Protein AF-Q8TIM3-F1 (afdb_monomer_lite)

Foldseek 3Di:
DWPFPDDPNDRQWIQQPDDEPDRIAGPPPRYDDDPVSVFVVQQVSCVVVQQADVPDDPNSHDTPVNVLVVLLVQLVVLPQDPLLNCVVVVHDPPDPVVVVDPDDPVNSVVSCVSRDDDPVDDD

Structure (mmCIF, N/CA/C/O backbone):
data_AF-Q8TIM3-F1
#
_entry.id   AF-Q8TIM3-F1
#
loop_
_atom_site.group_PDB
_atom_site.id
_atom_site.type_symbol
_atom_site.label_atom_id
_atom_site.label_alt_id
_atom_site.label_comp_id
_atom_site.label_asym_id
_atom_site.label_entity_id
_atom_site.label_seq_id
_atom_site.pdbx_PDB_ins_code
_atom_site.Cartn_x
_atom_site.Cartn_y
_atom_site.Cartn_z
_atom_site.occupancy
_atom_site.B_iso_or_equiv
_atom_site.auth_seq_id
_atom_site.auth_comp_id
_atom_site.auth_asym_id
_atom_site.auth_atom_id
_atom_site.pdbx_PDB_model_num
ATOM 1 N N . MET A 1 1 ? 20.727 0.210 13.862 1.00 34.78 1 MET A N 1
ATOM 2 C CA . MET A 1 1 ? 20.791 -0.782 12.768 1.00 34.78 1 MET A CA 1
ATOM 3 C C . MET A 1 1 ? 19.897 -0.272 11.653 1.00 34.78 1 MET A C 1
ATOM 5 O O . MET A 1 1 ? 18.780 0.119 11.953 1.00 34.78 1 MET A O 1
ATOM 9 N N . LEU A 1 2 ? 20.400 -0.164 10.423 1.00 42.72 2 LEU A N 1
ATOM 10 C CA . LEU A 1 2 ? 19.593 0.263 9.278 1.00 42.72 2 LEU A CA 1
ATOM 11 C C . LEU A 1 2 ? 18.780 -0.942 8.799 1.00 42.72 2 LEU A C 1
ATOM 13 O O . LEU A 1 2 ? 19.356 -1.894 8.278 1.00 42.72 2 LEU A O 1
ATOM 17 N N . GLU A 1 3 ? 17.463 -0.919 8.987 1.00 48.03 3 GLU A N 1
ATOM 18 C CA . GLU A 1 3 ? 16.579 -1.833 8.266 1.00 48.03 3 GLU A CA 1
ATOM 19 C C . GLU A 1 3 ? 16.503 -1.349 6.814 1.00 48.03 3 GLU A C 1
ATOM 21 O O . GLU A 1 3 ? 15.912 -0.313 6.491 1.00 48.03 3 GLU A O 1
ATOM 26 N N . ASN A 1 4 ? 17.206 -2.065 5.940 1.00 54.22 4 ASN A N 1
ATOM 27 C CA . ASN A 1 4 ? 17.226 -1.796 4.513 1.00 54.22 4 ASN A CA 1
ATOM 28 C C . ASN A 1 4 ? 16.113 -2.604 3.849 1.00 54.22 4 ASN A C 1
ATOM 30 O O . ASN A 1 4 ? 16.091 -3.827 3.958 1.00 54.22 4 ASN A O 1
ATOM 34 N N . ILE A 1 5 ? 15.229 -1.934 3.108 1.00 55.88 5 ILE A N 1
ATOM 35 C CA . ILE A 1 5 ? 14.318 -2.634 2.199 1.00 55.88 5 ILE A CA 1
ATOM 36 C C . ILE A 1 5 ? 15.095 -2.859 0.903 1.00 55.88 5 ILE A C 1
ATOM 38 O O . ILE A 1 5 ? 15.276 -1.947 0.087 1.00 55.88 5 ILE A O 1
ATOM 42 N N . THR A 1 6 ? 15.621 -4.069 0.752 1.00 50.75 6 THR A N 1
ATOM 43 C CA . THR A 1 6 ? 16.383 -4.491 -0.421 1.00 50.75 6 THR A CA 1
ATOM 44 C C . THR A 1 6 ? 15.444 -4.981 -1.517 1.00 50.75 6 THR A C 1
ATOM 46 O O . THR A 1 6 ? 14.500 -5.732 -1.281 1.00 50.75 6 THR A O 1
ATOM 49 N N . VAL A 1 7 ? 15.721 -4.577 -2.757 1.00 52.22 7 VAL A N 1
ATOM 50 C CA . VAL A 1 7 ? 15.223 -5.283 -3.942 1.00 52.22 7 VAL A CA 1
ATOM 51 C C . VAL A 1 7 ? 16.462 -5.752 -4.696 1.00 52.22 7 VAL A C 1
ATOM 53 O O . VAL A 1 7 ? 17.180 -4.933 -5.264 1.00 52.22 7 VAL A O 1
ATOM 56 N N . ASN A 1 8 ? 16.717 -7.065 -4.691 1.00 43.75 8 ASN A N 1
ATOM 57 C CA . ASN A 1 8 ? 17.865 -7.713 -5.354 1.00 43.75 8 ASN A CA 1
ATOM 58 C C . ASN A 1 8 ? 19.230 -7.147 -4.929 1.00 43.75 8 ASN A C 1
ATOM 60 O O . ASN A 1 8 ? 19.961 -6.630 -5.773 1.00 43.75 8 ASN A O 1
ATOM 64 N N . ASP A 1 9 ? 19.535 -7.149 -3.628 1.00 51.56 9 ASP A N 1
ATOM 65 C CA . ASP A 1 9 ? 20.806 -6.648 -3.062 1.00 51.56 9 ASP A CA 1
ATOM 66 C C . ASP A 1 9 ? 21.117 -5.164 -3.349 1.00 51.56 9 ASP A C 1
ATOM 68 O O . ASP A 1 9 ? 22.112 -4.614 -2.883 1.00 51.56 9 ASP A O 1
ATOM 72 N N . THR A 1 10 ? 20.214 -4.472 -4.050 1.00 51.97 10 THR A N 1
ATOM 73 C CA . THR A 1 10 ? 20.245 -3.034 -4.280 1.00 51.97 10 THR A CA 1
ATOM 74 C C . THR A 1 10 ? 19.293 -2.382 -3.288 1.00 51.97 10 THR A C 1
ATOM 76 O O . THR A 1 10 ? 18.070 -2.557 -3.339 1.00 51.97 10 THR A O 1
ATOM 79 N N . VAL A 1 11 ? 19.857 -1.631 -2.347 1.00 58.84 11 VAL A N 1
ATOM 80 C CA . VAL A 1 11 ? 19.079 -0.836 -1.397 1.00 58.84 11 VAL A CA 1
ATOM 81 C C . VAL A 1 11 ? 18.573 0.402 -2.133 1.00 58.84 11 VAL A C 1
ATOM 83 O O . VAL A 1 11 ? 19.338 1.298 -2.474 1.00 58.84 11 VAL A O 1
ATOM 86 N N . PHE A 1 12 ? 17.277 0.465 -2.423 1.00 60.78 12 PHE A N 1
ATOM 87 C CA . PHE A 1 12 ? 16.696 1.657 -3.057 1.00 60.78 12 PHE A CA 1
ATOM 88 C C . PHE A 1 12 ? 16.241 2.696 -2.032 1.00 60.78 12 PHE A C 1
ATOM 90 O O . PHE A 1 12 ? 16.177 3.890 -2.337 1.00 60.78 12 PHE A O 1
ATOM 97 N N . MET A 1 13 ? 15.919 2.243 -0.821 1.00 68.00 13 MET A N 1
ATOM 98 C CA . MET A 1 13 ? 15.424 3.069 0.272 1.00 68.00 13 MET A CA 1
ATOM 99 C C . MET A 1 13 ? 15.922 2.506 1.601 1.00 68.00 13 MET A C 1
ATOM 101 O O . MET A 1 13 ? 16.060 1.291 1.750 1.00 68.00 13 MET A O 1
ATOM 105 N N . CYS A 1 14 ? 16.117 3.386 2.573 1.00 71.69 14 CYS A N 1
ATOM 106 C CA . CYS A 1 14 ? 16.432 3.019 3.948 1.00 71.69 14 CYS A CA 1
ATOM 107 C C . CYS A 1 14 ? 15.343 3.547 4.880 1.00 71.69 14 CYS A C 1
ATOM 109 O O . CYS A 1 14 ? 14.700 4.564 4.590 1.00 71.69 14 CYS A O 1
ATOM 111 N N . ILE A 1 15 ? 15.166 2.877 6.015 1.00 77.75 15 ILE A N 1
ATOM 112 C CA . ILE A 1 15 ? 14.414 3.443 7.133 1.00 77.75 15 ILE A CA 1
ATOM 113 C C . ILE A 1 15 ? 15.314 4.460 7.842 1.00 77.75 15 ILE A C 1
ATOM 115 O O . ILE A 1 15 ? 16.479 4.177 8.138 1.00 77.75 15 ILE A O 1
ATOM 119 N N . CYS A 1 16 ? 14.806 5.672 8.064 1.00 77.25 16 CYS A N 1
ATOM 120 C CA . CYS A 1 16 ? 15.571 6.726 8.722 1.00 77.25 16 CYS A CA 1
ATOM 121 C C . CYS A 1 16 ? 15.922 6.330 10.163 1.00 77.25 16 CYS A C 1
ATOM 123 O O . CYS A 1 16 ? 15.049 5.970 10.946 1.00 77.25 16 CYS A O 1
ATOM 125 N N . SER A 1 17 ? 17.204 6.451 10.515 1.00 67.19 17 SER A N 1
ATOM 126 C CA . SER A 1 17 ? 17.729 6.253 11.876 1.00 67.19 17 SER A CA 1
ATOM 127 C C . SER A 1 17 ? 18.392 7.527 12.434 1.00 67.19 17 SER A C 1
ATOM 129 O O . SER A 1 17 ? 19.088 7.460 13.446 1.00 67.19 17 SER A O 1
ATOM 131 N N . GLY A 1 18 ? 18.238 8.669 11.752 1.00 70.62 18 GLY A N 1
ATOM 132 C CA . GLY A 1 18 ? 18.930 9.928 12.049 1.00 70.62 18 GLY A CA 1
ATOM 133 C C . GLY A 1 18 ? 17.987 11.126 12.192 1.00 70.62 18 GLY A C 1
ATOM 134 O O . GLY A 1 18 ? 16.803 10.974 12.466 1.00 70.62 18 GLY A O 1
ATOM 135 N N . ASN A 1 19 ? 18.514 12.336 11.983 1.00 76.38 19 ASN A N 1
ATOM 136 C CA . ASN A 1 19 ? 17.825 13.610 12.253 1.00 76.38 19 ASN A CA 1
ATOM 137 C C . ASN A 1 19 ? 16.775 14.023 11.189 1.00 76.38 19 ASN A C 1
ATOM 139 O O . ASN A 1 19 ? 16.370 15.183 11.118 1.00 76.38 19 ASN A O 1
ATOM 143 N N . GLU A 1 20 ? 16.366 13.102 10.315 1.00 80.25 20 GLU A N 1
ATOM 144 C CA . GLU A 1 20 ? 15.386 13.336 9.250 1.00 80.25 20 GLU A CA 1
ATOM 145 C C . GLU A 1 20 ? 14.001 12.848 9.702 1.00 80.25 20 GLU A C 1
ATOM 147 O O . GLU A 1 20 ? 13.857 11.760 10.255 1.00 80.25 20 GLU A O 1
ATOM 152 N N . LYS A 1 21 ? 12.960 13.653 9.454 1.00 85.56 21 LYS A N 1
ATOM 153 C CA . LYS A 1 21 ? 11.585 13.362 9.904 1.00 85.56 21 LYS A CA 1
ATOM 154 C C . LYS A 1 21 ? 10.894 12.297 9.049 1.00 85.56 21 LYS A C 1
ATOM 156 O O . LYS A 1 21 ? 9.852 11.773 9.434 1.00 85.56 21 LYS A O 1
ATOM 161 N N . ALA A 1 22 ? 11.384 12.046 7.836 1.00 86.06 22 ALA A N 1
ATOM 162 C CA . ALA A 1 22 ? 10.799 11.063 6.932 1.00 86.06 22 ALA A CA 1
ATOM 163 C C . ALA A 1 22 ? 11.148 9.627 7.353 1.00 86.06 22 ALA A C 1
ATOM 165 O O . ALA A 1 22 ? 12.316 9.318 7.539 1.00 86.06 22 ALA A O 1
ATOM 166 N N . LEU A 1 23 ? 10.151 8.732 7.410 1.00 85.69 23 LEU A N 1
ATOM 167 C CA . LEU A 1 23 ? 10.379 7.309 7.695 1.00 85.69 23 LEU A CA 1
ATOM 168 C C . LEU A 1 23 ? 11.209 6.630 6.595 1.00 85.69 23 LEU A C 1
ATOM 170 O O . LEU A 1 23 ? 12.165 5.926 6.893 1.00 85.69 23 LEU A O 1
ATOM 174 N N . PHE A 1 24 ? 10.855 6.871 5.328 1.00 84.81 24 PHE A N 1
ATOM 175 C CA . PHE A 1 24 ? 11.566 6.334 4.168 1.00 84.81 24 PHE A CA 1
ATOM 176 C C . PHE A 1 24 ? 12.456 7.403 3.540 1.00 84.81 24 PHE A C 1
ATOM 178 O O . PHE A 1 24 ? 11.971 8.447 3.076 1.00 84.81 24 PHE A O 1
ATOM 185 N N . VAL A 1 25 ? 13.753 7.113 3.489 1.00 86.44 25 VAL A N 1
ATOM 186 C CA . VAL A 1 25 ? 14.771 7.992 2.913 1.00 86.44 25 VAL A CA 1
ATOM 187 C C . VAL A 1 25 ? 15.467 7.331 1.729 1.00 86.44 25 VAL A C 1
ATOM 189 O O . VAL A 1 25 ? 15.586 6.108 1.650 1.00 86.44 25 VAL A O 1
ATOM 192 N N . GLY A 1 26 ? 15.898 8.148 0.770 1.00 81.12 26 GLY A N 1
ATOM 193 C CA . GLY A 1 26 ? 16.689 7.685 -0.364 1.00 81.12 26 GLY A CA 1
ATOM 194 C C . GLY A 1 26 ? 18.105 7.312 0.069 1.00 81.12 26 GLY A C 1
ATOM 195 O O . GLY A 1 2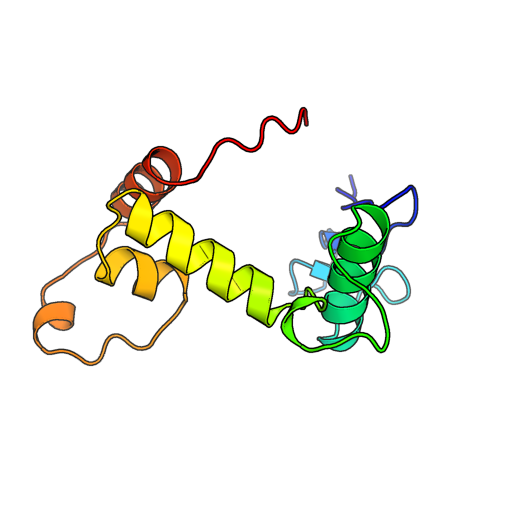6 ? 18.718 8.032 0.857 1.00 81.12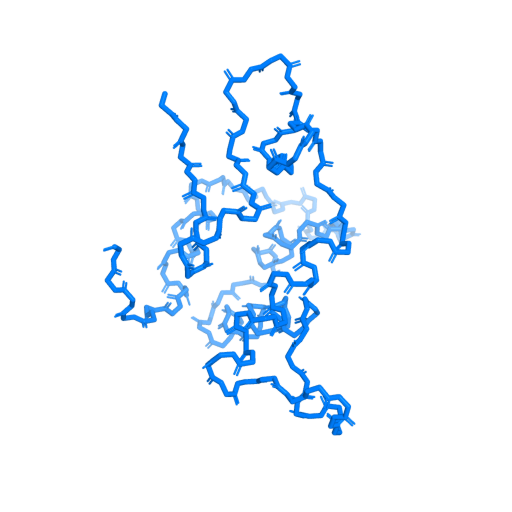 26 GLY A O 1
ATOM 196 N N . LEU A 1 27 ? 18.643 6.224 -0.491 1.00 75.06 27 LEU A N 1
ATOM 197 C CA . LEU A 1 27 ? 19.975 5.716 -0.138 1.00 75.06 27 LEU A CA 1
ATOM 198 C C . LEU A 1 27 ? 21.086 6.764 -0.340 1.00 75.06 27 LEU A C 1
ATOM 200 O O . LEU A 1 27 ? 21.992 6.876 0.474 1.00 75.06 27 LEU A O 1
ATOM 204 N N . GLN A 1 28 ? 21.020 7.536 -1.428 1.00 72.94 28 GLN A N 1
ATOM 205 C CA . GLN A 1 28 ? 22.131 8.397 -1.851 1.00 72.94 28 GLN A CA 1
ATOM 206 C C . GLN A 1 28 ? 22.315 9.658 -1.000 1.00 72.94 28 GLN A C 1
ATOM 208 O O . GLN A 1 28 ? 23.429 10.152 -0.881 1.00 72.94 28 GLN A O 1
ATOM 213 N N . ASN A 1 29 ? 21.235 10.220 -0.456 1.00 78.81 29 ASN A N 1
ATOM 214 C CA . ASN A 1 29 ? 21.279 11.516 0.225 1.00 78.81 29 ASN A CA 1
ATOM 215 C C . ASN A 1 29 ? 20.692 11.491 1.640 1.00 78.81 29 ASN A C 1
ATOM 217 O O . ASN A 1 29 ? 20.726 12.520 2.312 1.00 78.81 29 ASN A O 1
ATOM 221 N N . GLY A 1 30 ? 20.123 10.363 2.080 1.00 79.44 30 GLY A N 1
ATOM 222 C CA . GLY A 1 30 ? 19.479 10.244 3.388 1.00 79.44 30 GLY A CA 1
ATOM 223 C C . GLY A 1 30 ? 18.274 11.171 3.572 1.00 79.44 30 GLY A C 1
ATOM 224 O O . GLY A 1 30 ? 17.863 11.411 4.703 1.00 79.44 30 GLY A O 1
ATOM 225 N N . ARG A 1 31 ? 17.710 11.711 2.483 1.00 84.62 31 ARG A N 1
ATOM 226 C CA . ARG A 1 31 ? 16.556 12.622 2.510 1.00 84.62 31 ARG A CA 1
ATOM 227 C C . ARG A 1 31 ? 15.277 11.901 2.123 1.00 84.62 31 ARG A C 1
ATOM 229 O O . ARG A 1 31 ? 15.308 10.814 1.546 1.00 84.62 31 ARG A O 1
ATOM 236 N N . ARG A 1 32 ? 14.139 12.553 2.376 1.00 87.12 32 ARG A N 1
ATOM 237 C CA . ARG A 1 32 ? 12.812 12.093 1.942 1.00 87.12 32 ARG A CA 1
ATOM 238 C C . ARG A 1 32 ? 12.817 11.623 0.486 1.00 87.12 32 ARG A C 1
ATOM 240 O O . ARG A 1 32 ? 13.249 12.333 -0.422 1.00 87.12 32 ARG A O 1
ATOM 247 N N . ILE A 1 33 ? 12.268 10.435 0.276 1.00 87.81 33 ILE A N 1
ATOM 248 C CA . ILE A 1 33 ? 12.179 9.830 -1.046 1.00 87.81 33 ILE A CA 1
ATOM 249 C C . ILE A 1 33 ? 11.239 10.592 -1.995 1.00 87.81 33 ILE A C 1
ATOM 251 O O . ILE A 1 33 ? 10.174 11.073 -1.604 1.00 87.81 33 ILE A O 1
ATOM 255 N N . ASN A 1 34 ? 11.620 10.665 -3.273 1.00 86.19 34 ASN A N 1
ATOM 256 C CA . A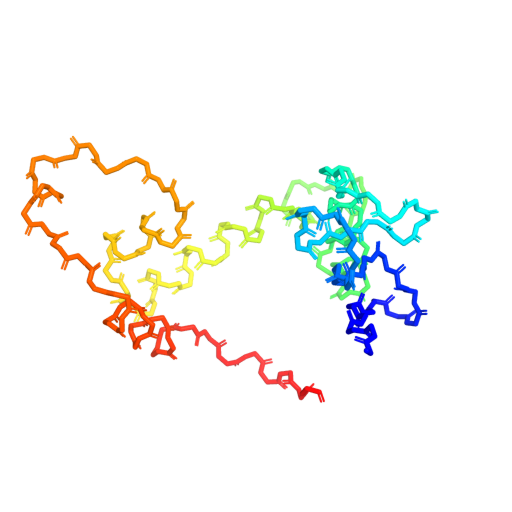SN A 1 34 ? 10.781 11.213 -4.337 1.00 86.19 34 ASN A CA 1
ATOM 257 C C . ASN A 1 34 ? 9.847 10.131 -4.918 1.00 86.19 34 ASN A C 1
ATOM 259 O O . ASN A 1 34 ? 10.217 8.962 -5.038 1.00 86.19 34 ASN A O 1
ATOM 263 N N . ARG A 1 35 ? 8.656 10.537 -5.371 1.00 87.00 35 ARG A N 1
ATOM 264 C CA . ARG A 1 35 ? 7.672 9.697 -6.073 1.00 87.00 35 ARG A CA 1
ATOM 265 C C . ARG A 1 35 ? 8.283 8.909 -7.236 1.00 87.00 35 ARG A C 1
ATOM 267 O O . ARG A 1 35 ? 7.931 7.747 -7.416 1.00 87.00 35 ARG A O 1
ATOM 274 N N . ASN A 1 36 ? 9.200 9.510 -7.996 1.00 87.06 36 ASN A N 1
ATOM 275 C CA . ASN A 1 36 ? 9.846 8.834 -9.127 1.00 87.06 36 ASN A CA 1
ATOM 276 C C . ASN A 1 36 ? 10.676 7.626 -8.680 1.00 87.06 36 ASN A C 1
ATOM 278 O O . ASN A 1 36 ? 10.673 6.604 -9.354 1.00 87.06 36 ASN A O 1
ATOM 282 N N . VAL A 1 37 ? 11.329 7.704 -7.516 1.00 85.19 37 VAL A N 1
ATOM 283 C CA . VAL A 1 37 ? 12.088 6.573 -6.965 1.00 85.19 37 VAL A CA 1
ATOM 284 C C . VAL A 1 37 ? 11.134 5.438 -6.597 1.00 85.19 37 VAL A C 1
ATOM 286 O O . VAL A 1 37 ? 11.379 4.298 -6.973 1.00 85.19 37 VAL A O 1
ATOM 289 N N . ILE A 1 38 ? 10.004 5.748 -5.951 1.00 87.06 38 ILE A N 1
ATOM 290 C CA . ILE A 1 38 ? 8.964 4.756 -5.622 1.00 87.06 38 ILE A CA 1
ATOM 291 C C . ILE A 1 38 ? 8.431 4.081 -6.894 1.00 87.06 38 ILE A C 1
ATOM 293 O O . ILE A 1 38 ? 8.288 2.860 -6.938 1.00 87.06 38 ILE A O 1
ATOM 297 N N . TYR A 1 39 ? 8.166 4.867 -7.940 1.00 88.31 39 TYR A N 1
ATOM 298 C CA . TYR A 1 39 ? 7.722 4.344 -9.230 1.00 88.31 39 TYR A CA 1
ATOM 299 C C . TYR A 1 39 ? 8.749 3.378 -9.834 1.00 88.31 39 TYR A C 1
ATOM 301 O O . TYR A 1 39 ? 8.388 2.267 -10.226 1.00 88.31 39 TYR A O 1
ATOM 309 N N . THR A 1 40 ? 10.026 3.766 -9.861 1.00 86.75 40 THR A N 1
ATOM 310 C CA . THR A 1 40 ? 11.121 2.931 -10.374 1.00 86.75 40 THR A CA 1
ATOM 311 C C . THR A 1 40 ? 11.276 1.638 -9.580 1.00 86.75 40 THR A C 1
ATOM 313 O O . THR A 1 40 ? 11.454 0.581 -10.175 1.00 86.75 40 THR A O 1
ATOM 316 N N . VAL A 1 41 ? 11.170 1.691 -8.250 1.00 86.38 41 VAL A N 1
ATOM 317 C CA . VAL A 1 41 ? 11.257 0.490 -7.406 1.00 86.38 41 VAL A CA 1
ATOM 318 C C . VAL A 1 41 ? 10.126 -0.482 -7.724 1.00 86.38 41 VAL A C 1
ATOM 320 O O . VAL A 1 41 ? 10.382 -1.657 -7.966 1.00 86.38 41 VAL A O 1
ATOM 323 N N . ILE A 1 42 ? 8.882 -0.001 -7.784 1.00 88.19 42 ILE A N 1
ATOM 324 C CA . ILE A 1 42 ? 7.725 -0.867 -8.049 1.00 88.19 42 ILE A CA 1
ATOM 325 C C . ILE A 1 42 ? 7.783 -1.462 -9.457 1.00 88.19 42 ILE A C 1
ATOM 327 O O . ILE A 1 42 ? 7.557 -2.658 -9.614 1.00 88.19 42 ILE A O 1
ATOM 331 N N . THR A 1 43 ? 8.095 -0.653 -10.471 1.00 89.31 43 THR A N 1
ATOM 332 C CA . THR A 1 43 ? 8.147 -1.126 -11.865 1.00 89.31 43 THR A CA 1
ATOM 333 C C . THR A 1 43 ? 9.269 -2.134 -12.087 1.00 89.31 43 THR A C 1
ATOM 335 O O . THR A 1 43 ? 9.002 -3.184 -12.659 1.00 89.31 43 THR A O 1
ATOM 338 N N . ARG A 1 44 ? 10.473 -1.899 -11.545 1.00 87.69 44 ARG A N 1
ATOM 339 C CA . ARG A 1 44 ? 11.586 -2.865 -11.615 1.00 8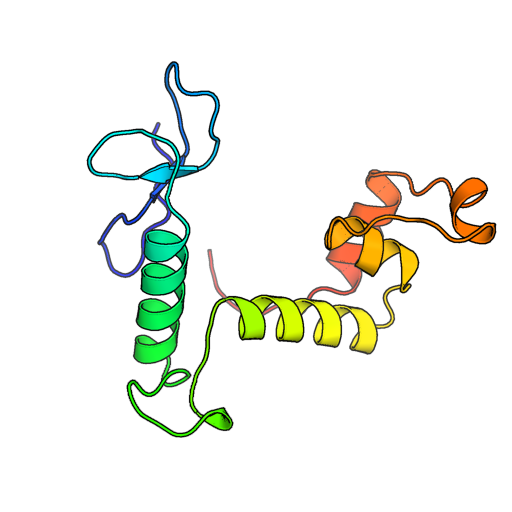7.69 44 ARG A CA 1
ATOM 340 C C . ARG A 1 44 ? 11.273 -4.174 -10.897 1.00 87.69 44 ARG A C 1
ATOM 342 O O . ARG A 1 44 ? 11.546 -5.248 -11.429 1.00 87.69 44 ARG A O 1
ATOM 349 N N . SER A 1 45 ? 10.682 -4.103 -9.702 1.00 85.75 45 SER A N 1
ATOM 350 C CA . SER A 1 45 ? 10.248 -5.303 -8.978 1.00 85.75 45 SER A CA 1
ATOM 351 C C . SER A 1 45 ? 9.190 -6.074 -9.762 1.00 85.75 45 SER A C 1
ATOM 353 O O . SER A 1 45 ? 9.247 -7.299 -9.837 1.00 85.75 45 SER A O 1
ATOM 355 N N . ALA A 1 46 ? 8.230 -5.374 -10.364 1.00 87.62 46 ALA A N 1
ATOM 356 C CA . ALA A 1 46 ? 7.171 -5.998 -11.141 1.00 87.62 46 ALA A CA 1
ATOM 357 C C . ALA A 1 46 ? 7.688 -6.612 -12.450 1.00 87.62 46 ALA A C 1
ATOM 359 O O . ALA A 1 46 ? 7.281 -7.717 -12.792 1.00 87.62 46 ALA A O 1
ATOM 360 N N . GLU A 1 47 ? 8.617 -5.950 -13.138 1.00 89.38 47 GLU A N 1
ATOM 361 C CA . GLU A 1 47 ? 9.254 -6.450 -14.362 1.00 89.38 47 GLU A CA 1
ATOM 362 C C . GLU A 1 47 ? 9.995 -7.761 -14.095 1.00 89.38 47 GLU A C 1
ATOM 364 O O . GLU A 1 47 ? 9.786 -8.744 -14.802 1.00 89.38 47 GLU A O 1
ATOM 369 N N . LYS A 1 48 ? 10.752 -7.833 -12.992 1.00 84.75 48 LYS A N 1
ATOM 370 C CA . LYS A 1 48 ? 11.430 -9.071 -12.580 1.00 84.75 48 LYS A CA 1
ATOM 371 C C . LYS A 1 48 ? 10.462 -10.235 -12.332 1.00 84.75 48 LYS A C 1
ATOM 373 O O . LYS A 1 48 ? 10.812 -11.382 -12.585 1.00 84.75 48 LYS A O 1
ATOM 378 N N . ASN A 1 49 ? 9.265 -9.951 -11.827 1.00 84.94 49 ASN A N 1
ATOM 379 C CA . ASN A 1 49 ? 8.239 -10.967 -11.583 1.00 84.94 49 ASN A CA 1
ATOM 380 C C . ASN A 1 49 ? 7.358 -11.234 -12.821 1.00 84.94 49 ASN A C 1
ATOM 382 O O . ASN A 1 49 ? 6.352 -11.928 -12.707 1.00 84.94 49 ASN A O 1
ATOM 386 N N . GLY A 1 50 ? 7.692 -10.665 -13.987 1.00 87.00 50 GLY A N 1
ATOM 387 C CA . GLY A 1 50 ? 6.906 -10.808 -15.216 1.00 87.00 50 GLY A CA 1
ATOM 388 C C . GLY A 1 50 ? 5.552 -10.089 -15.186 1.00 87.00 50 GLY A C 1
ATOM 389 O O . GLY A 1 50 ? 4.700 -10.348 -16.028 1.00 87.00 50 GLY A O 1
ATOM 390 N N . LEU A 1 51 ? 5.337 -9.189 -14.222 1.00 87.06 51 LEU A N 1
ATOM 391 C CA . LEU A 1 51 ? 4.089 -8.438 -14.039 1.00 87.06 51 LEU A CA 1
ATOM 392 C C . LEU A 1 51 ? 4.087 -7.091 -14.778 1.00 87.06 51 LEU A C 1
ATOM 394 O O . LEU A 1 51 ? 3.044 -6.447 -14.873 1.00 87.06 51 LEU A O 1
ATOM 398 N N . HIS A 1 52 ? 5.243 -6.621 -15.255 1.00 90.44 52 HIS A N 1
ATOM 399 C CA . HIS A 1 52 ? 5.381 -5.332 -15.932 1.00 90.44 52 HIS A CA 1
ATOM 400 C C . HIS A 1 52 ? 6.181 -5.469 -17.226 1.00 90.44 52 HIS A C 1
ATOM 402 O O . HIS A 1 52 ? 7.329 -5.902 -17.190 1.00 90.44 52 HIS A O 1
ATOM 408 N N . VAL A 1 53 ? 5.597 -5.031 -18.342 1.00 88.44 53 VAL A N 1
ATOM 409 C CA . VAL A 1 53 ? 6.278 -4.911 -19.638 1.00 88.44 53 VAL A CA 1
ATOM 410 C C . VAL A 1 53 ? 6.491 -3.427 -19.965 1.00 88.44 53 VAL A C 1
ATOM 412 O O . VAL A 1 53 ? 5.516 -2.707 -20.235 1.00 88.44 53 VAL A O 1
ATOM 415 N N . PRO A 1 54 ? 7.744 -2.932 -19.965 1.00 86.31 54 PRO A N 1
ATOM 416 C CA . PRO A 1 54 ? 8.047 -1.572 -20.394 1.00 86.31 54 PRO A CA 1
ATOM 417 C C . PRO A 1 54 ? 7.584 -1.337 -21.837 1.00 86.31 54 PRO A C 1
ATOM 419 O O . PRO A 1 54 ? 7.837 -2.143 -22.724 1.00 86.31 54 PRO A O 1
ATOM 422 N N . GLY A 1 55 ? 6.869 -0.238 -22.086 1.00 84.88 55 GLY A N 1
ATOM 423 C CA . GLY A 1 55 ? 6.359 0.084 -23.428 1.00 84.88 55 GLY A CA 1
ATOM 424 C C . GLY A 1 55 ? 5.175 -0.766 -23.913 1.00 84.88 55 GLY A C 1
ATOM 425 O O . GLY A 1 55 ? 4.584 -0.415 -24.929 1.00 84.88 55 GLY A O 1
ATOM 426 N N . GLY A 1 56 ? 4.771 -1.800 -23.167 1.00 85.56 56 GLY A N 1
ATOM 427 C CA . GLY A 1 56 ? 3.607 -2.629 -23.481 1.00 85.56 56 GLY A CA 1
ATOM 428 C C . GLY A 1 56 ? 2.270 -1.890 -23.375 1.00 85.56 56 GLY A C 1
ATOM 429 O O . GLY A 1 56 ? 2.191 -0.697 -23.036 1.00 85.56 56 GLY A O 1
ATOM 430 N N . HIS A 1 57 ? 1.192 -2.618 -23.649 1.00 86.69 57 HIS A N 1
ATOM 431 C CA . HIS A 1 57 ? -0.165 -2.091 -23.538 1.00 86.69 57 HIS A CA 1
ATOM 432 C C . HIS A 1 57 ? -0.550 -1.843 -22.058 1.00 86.69 57 HIS A C 1
ATOM 434 O O . HIS A 1 57 ? 0.167 -2.241 -21.136 1.00 86.69 57 HIS A O 1
ATOM 440 N N . LEU A 1 58 ? -1.627 -1.095 -21.794 1.00 81.75 58 LEU A N 1
ATOM 441 C CA . LEU A 1 58 ? -1.974 -0.635 -20.432 1.00 81.75 58 LEU A CA 1
ATOM 442 C C . LEU A 1 58 ? -2.220 -1.781 -19.435 1.00 81.75 58 LEU A C 1
ATOM 444 O O . LEU A 1 58 ? -1.885 -1.653 -18.260 1.00 81.75 58 LEU A O 1
ATOM 448 N N . ASP A 1 59 ? -2.770 -2.889 -19.910 1.00 84.50 59 ASP A N 1
ATOM 449 C CA . ASP A 1 59 ? -3.035 -4.133 -19.181 1.00 84.50 59 ASP A CA 1
ATOM 450 C C . ASP A 1 59 ? -1.761 -4.916 -18.827 1.00 84.50 59 ASP A C 1
ATOM 452 O O . ASP A 1 59 ? -1.761 -5.691 -17.875 1.00 84.50 59 ASP A O 1
ATOM 456 N N . GLN A 1 60 ? -0.657 -4.656 -19.528 1.00 85.31 60 GLN A N 1
ATOM 457 C CA . GLN A 1 60 ? 0.652 -5.277 -19.290 1.00 85.31 60 GLN A CA 1
ATOM 458 C C . GLN A 1 60 ? 1.553 -4.424 -18.380 1.00 85.31 60 GLN A C 1
ATOM 460 O O . GLN A 1 60 ? 2.701 -4.779 -18.104 1.00 85.31 60 GLN A O 1
ATOM 465 N N . LYS A 1 61 ? 1.057 -3.268 -17.917 1.00 87.88 61 LYS A N 1
ATOM 466 C CA . LYS A 1 61 ? 1.803 -2.332 -17.071 1.00 87.88 61 LYS A CA 1
ATOM 467 C C . LYS A 1 61 ? 1.357 -2.424 -15.620 1.00 87.88 61 LYS A C 1
ATOM 469 O O . LYS A 1 61 ? 0.295 -1.941 -15.231 1.00 87.88 61 LYS A O 1
ATOM 474 N N . PHE A 1 62 ? 2.252 -2.906 -14.768 1.00 89.25 62 PHE A N 1
ATOM 475 C CA . PHE A 1 62 ? 2.092 -2.785 -13.323 1.00 89.25 62 PHE A CA 1
ATOM 476 C C . PHE A 1 62 ? 2.758 -1.509 -12.792 1.00 89.25 62 PHE A C 1
ATOM 478 O O . PHE A 1 62 ? 3.973 -1.355 -12.871 1.00 89.25 62 PHE A O 1
ATOM 485 N N . THR A 1 63 ? 1.964 -0.571 -12.272 1.00 88.00 63 THR A N 1
ATOM 486 C CA . THR A 1 63 ? 2.435 0.714 -11.719 1.00 88.00 63 THR A CA 1
ATOM 487 C C . THR A 1 63 ? 2.002 0.884 -10.261 1.00 88.00 63 THR A C 1
ATOM 489 O O . THR A 1 63 ? 1.204 0.105 -9.742 1.00 88.00 63 THR A O 1
ATOM 492 N N . THR A 1 64 ? 2.450 1.962 -9.610 1.00 88.19 64 THR A N 1
ATOM 493 C CA . THR A 1 64 ? 2.015 2.359 -8.254 1.00 88.19 64 THR A CA 1
ATOM 494 C C . THR A 1 64 ? 0.490 2.409 -8.095 1.00 88.19 64 THR A C 1
ATOM 496 O O . THR A 1 64 ? -0.053 2.024 -7.058 1.00 88.19 64 THR A O 1
ATOM 499 N N . ARG A 1 65 ? -0.229 2.860 -9.132 1.00 87.19 65 ARG A N 1
ATOM 500 C CA . ARG A 1 65 ? -1.697 2.910 -9.141 1.00 87.19 65 ARG A CA 1
ATOM 501 C C . ARG A 1 65 ? -2.309 1.510 -9.170 1.00 87.19 65 ARG A C 1
ATOM 503 O O . ARG A 1 65 ? -3.312 1.284 -8.495 1.00 87.19 65 ARG A O 1
ATOM 510 N N . CYS A 1 66 ? -1.692 0.581 -9.901 1.00 90.44 66 CYS A N 1
ATOM 511 C CA . CYS A 1 66 ? -2.117 -0.817 -9.965 1.00 90.44 66 CYS A CA 1
ATOM 512 C C . CYS A 1 66 ? -1.995 -1.480 -8.589 1.00 90.44 66 CYS A C 1
ATOM 514 O O . CYS A 1 66 ? -2.923 -2.163 -8.169 1.00 90.44 66 CYS A O 1
ATOM 516 N N . THR A 1 67 ? -0.926 -1.192 -7.837 1.00 89.25 67 THR A N 1
ATOM 517 C CA . THR A 1 67 ? -0.759 -1.682 -6.458 1.00 89.25 67 THR A CA 1
ATOM 518 C C . THR A 1 67 ? -1.885 -1.201 -5.541 1.00 89.25 67 THR A C 1
ATOM 520 O O . THR A 1 67 ? -2.487 -2.006 -4.834 1.00 89.25 67 THR A O 1
ATOM 523 N N . ARG A 1 68 ? -2.234 0.096 -5.595 1.00 90.75 68 ARG A N 1
ATOM 524 C CA . ARG A 1 68 ? -3.359 0.648 -4.813 1.00 90.75 68 ARG A CA 1
ATOM 525 C C . ARG A 1 68 ? -4.685 -0.005 -5.206 1.00 90.75 68 ARG A C 1
ATOM 527 O O . ARG A 1 68 ? -5.471 -0.343 -4.330 1.00 90.75 68 ARG A O 1
ATOM 534 N N . HIS A 1 69 ? -4.924 -0.197 -6.504 1.00 91.75 69 HIS A N 1
ATOM 535 C CA . HIS A 1 69 ? -6.142 -0.834 -7.006 1.00 91.75 69 HIS A CA 1
ATOM 536 C C . HIS A 1 69 ? -6.253 -2.299 -6.568 1.00 91.75 69 HIS A C 1
ATOM 538 O O . HIS A 1 69 ? -7.305 -2.706 -6.070 1.00 91.75 69 HIS A O 1
ATOM 544 N N . TRP A 1 70 ? -5.169 -3.065 -6.711 1.00 91.19 70 TRP A N 1
ATOM 545 C CA . TRP A 1 70 ? -5.068 -4.448 -6.252 1.00 91.19 70 TRP A CA 1
ATOM 546 C C . TRP A 1 70 ? -5.381 -4.545 -4.757 1.00 91.19 70 TRP A C 1
ATOM 548 O O . TRP A 1 70 ? -6.268 -5.307 -4.381 1.00 91.19 70 TRP A O 1
ATOM 558 N N . PHE A 1 71 ? -4.751 -3.697 -3.938 1.00 92.00 71 PHE A N 1
ATOM 559 C CA . PHE A 1 71 ? -4.957 -3.651 -2.490 1.00 92.00 71 PHE A CA 1
ATOM 560 C C . PHE A 1 71 ? -6.427 -3.422 -2.123 1.00 92.00 71 PHE A C 1
ATOM 562 O O . PHE A 1 71 ? -7.028 -4.222 -1.408 1.00 92.00 71 PHE A O 1
ATOM 569 N N . THR A 1 72 ? -7.046 -2.372 -2.671 1.00 92.94 72 THR A N 1
ATOM 570 C CA . THR A 1 72 ? -8.449 -2.052 -2.364 1.00 92.94 72 THR A CA 1
ATOM 571 C C . THR A 1 72 ? -9.421 -3.108 -2.886 1.00 92.94 72 THR A C 1
ATOM 573 O O . THR A 1 72 ? -10.425 -3.395 -2.239 1.00 92.94 72 THR A O 1
ATOM 576 N N . THR A 1 73 ? -9.132 -3.696 -4.050 1.00 93.38 73 THR A N 1
ATOM 577 C CA . THR A 1 73 ? -9.993 -4.720 -4.657 1.00 93.38 73 THR A CA 1
ATOM 578 C C . THR A 1 73 ? -9.941 -6.011 -3.855 1.00 93.38 73 THR A C 1
ATOM 580 O O . THR A 1 73 ? -10.982 -6.626 -3.641 1.00 93.38 73 THR A O 1
ATOM 583 N N . TRP A 1 74 ? -8.758 -6.398 -3.376 1.00 92.88 74 TRP A N 1
ATOM 584 C CA . TRP A 1 74 ? -8.604 -7.575 -2.530 1.00 92.88 74 TRP A CA 1
ATOM 585 C C . TRP A 1 74 ? -9.303 -7.419 -1.193 1.00 92.88 74 TRP A C 1
ATOM 587 O O . TRP A 1 74 ? -10.126 -8.264 -0.864 1.00 92.88 74 TRP A O 1
ATOM 597 N N . LEU A 1 75 ? -9.066 -6.320 -0.471 1.00 93.56 75 LEU A N 1
ATOM 598 C CA . LEU A 1 75 ? -9.723 -6.095 0.820 1.00 93.56 75 LEU A CA 1
ATOM 599 C C . LEU A 1 75 ? -11.249 -6.112 0.692 1.00 93.56 75 LEU A C 1
ATOM 601 O O . LEU A 1 75 ? -11.929 -6.765 1.481 1.00 93.56 75 LEU A O 1
ATOM 605 N N . ARG A 1 76 ? -11.785 -5.478 -0.358 1.00 93.31 76 ARG A N 1
ATOM 606 C CA . ARG A 1 76 ? -13.224 -5.501 -0.639 1.00 93.31 76 ARG A CA 1
ATOM 607 C C . ARG A 1 76 ? -13.731 -6.914 -0.940 1.00 93.31 76 ARG A C 1
ATOM 609 O O . ARG A 1 76 ? -14.787 -7.294 -0.448 1.00 93.31 76 ARG A O 1
ATOM 616 N N . ARG A 1 77 ? -13.002 -7.695 -1.745 1.00 93.56 77 ARG A N 1
ATOM 617 C CA . ARG A 1 77 ? -13.368 -9.086 -2.078 1.00 93.56 77 ARG A CA 1
ATOM 618 C C . ARG A 1 77 ? -13.299 -10.018 -0.870 1.00 93.56 77 ARG A C 1
ATOM 620 O O . ARG A 1 77 ? -14.112 -10.928 -0.784 1.00 93.56 77 ARG A O 1
ATOM 627 N N . SER A 1 78 ? -12.388 -9.762 0.064 1.00 93.19 78 SER A N 1
ATOM 628 C CA . SER A 1 78 ? -12.272 -10.489 1.333 1.00 93.19 78 SER A CA 1
ATOM 629 C C . SER A 1 78 ? -13.350 -10.111 2.361 1.00 93.19 78 SER A C 1
ATOM 631 O O . SER A 1 78 ? -13.354 -10.659 3.460 1.00 93.19 78 SER A O 1
ATOM 633 N N . GLY A 1 79 ? -14.262 -9.189 2.027 1.00 92.75 79 GLY A N 1
ATOM 634 C CA . GLY A 1 79 ? -15.372 -8.788 2.894 1.00 92.75 79 GLY A CA 1
ATOM 635 C C . GLY A 1 79 ? -15.040 -7.671 3.885 1.00 92.75 79 GLY A C 1
ATOM 636 O O . GLY A 1 79 ? -15.761 -7.508 4.865 1.00 92.75 79 GLY A O 1
ATOM 637 N N . MET A 1 80 ? -13.969 -6.903 3.661 1.00 92.62 80 MET A N 1
ATOM 638 C CA . MET A 1 80 ? -13.667 -5.735 4.488 1.00 92.62 80 MET A CA 1
ATOM 639 C C . MET A 1 80 ? -14.659 -4.602 4.211 1.00 92.62 80 MET A C 1
ATOM 641 O O . MET A 1 80 ? -14.943 -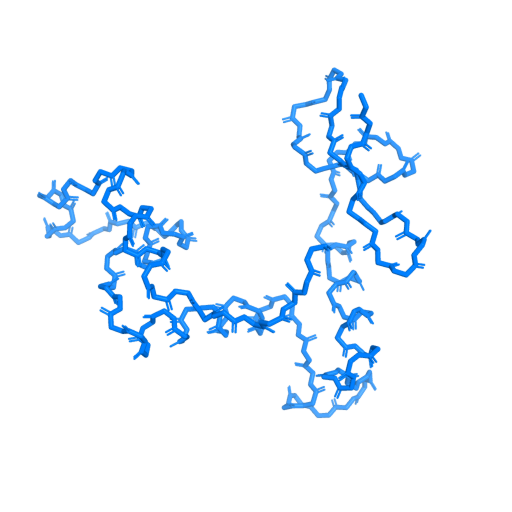4.286 3.051 1.00 92.62 80 MET A O 1
ATOM 645 N N . ASP A 1 81 ? -15.141 -3.968 5.279 1.00 90.56 81 ASP A N 1
ATOM 646 C CA . ASP A 1 81 ? -16.043 -2.825 5.181 1.00 90.56 81 ASP A CA 1
ATOM 647 C C . ASP A 1 81 ? -15.397 -1.637 4.445 1.00 90.56 81 ASP A C 1
ATOM 649 O O . ASP A 1 81 ? -14.190 -1.373 4.546 1.00 90.56 81 ASP A O 1
ATOM 653 N N . ILE A 1 82 ? -16.213 -0.906 3.684 1.00 88.31 82 ILE A N 1
ATOM 654 C CA . ILE A 1 82 ? -15.729 0.179 2.832 1.00 88.31 82 ILE A CA 1
ATOM 655 C C . ILE A 1 82 ? -15.194 1.364 3.642 1.00 88.31 82 ILE A C 1
ATOM 657 O O . ILE A 1 82 ? -14.251 2.012 3.183 1.00 88.31 82 ILE A O 1
ATOM 661 N N . SER A 1 83 ? -15.725 1.626 4.840 1.00 88.69 83 SER A N 1
ATOM 662 C CA . SER A 1 83 ? -15.236 2.682 5.729 1.00 88.69 83 SER A CA 1
ATOM 663 C C . SER A 1 83 ? -13.856 2.328 6.282 1.00 88.69 83 SER A C 1
ATOM 665 O O . SER A 1 83 ? -12.970 3.186 6.301 1.00 88.69 83 SER A O 1
ATOM 667 N N . PHE A 1 84 ? -13.583 1.055 6.592 1.00 90.75 84 PHE A N 1
ATOM 668 C CA . PHE A 1 84 ? -12.217 0.629 6.923 1.00 90.75 84 PHE A CA 1
ATOM 669 C C . PHE A 1 84 ? -11.260 0.760 5.730 1.00 90.75 84 PHE A C 1
ATOM 671 O O . PHE A 1 84 ? -10.131 1.233 5.891 1.00 90.75 84 PHE A O 1
ATOM 678 N N . ILE A 1 85 ? -11.698 0.407 4.516 1.00 91.38 85 ILE A N 1
ATOM 679 C CA . ILE A 1 85 ? -10.876 0.565 3.304 1.00 91.38 85 ILE A CA 1
ATOM 680 C C . ILE A 1 85 ? -10.574 2.047 3.040 1.00 91.38 85 ILE A C 1
ATOM 682 O O . ILE A 1 85 ? -9.420 2.391 2.775 1.00 91.38 85 ILE A O 1
ATOM 686 N N . LYS A 1 86 ? -11.573 2.933 3.143 1.00 89.31 86 LYS A N 1
ATOM 687 C CA . LYS A 1 86 ? -11.406 4.394 3.025 1.00 89.31 86 LYS A CA 1
ATOM 688 C C . LYS A 1 86 ? -10.407 4.914 4.071 1.00 89.31 86 LYS A C 1
ATOM 690 O O . LYS A 1 86 ? -9.526 5.708 3.730 1.00 89.31 86 LYS A O 1
ATOM 695 N N . LYS A 1 87 ? -10.472 4.410 5.314 1.00 89.25 87 LYS A N 1
ATOM 696 C CA . LYS A 1 87 ? -9.557 4.781 6.410 1.00 89.25 87 LYS A CA 1
ATOM 697 C C . LYS A 1 87 ? -8.118 4.361 6.110 1.00 89.25 87 LYS A C 1
ATOM 699 O O . LYS A 1 87 ? -7.221 5.194 6.203 1.00 89.25 87 LYS A O 1
ATOM 704 N N . LEU A 1 88 ? -7.898 3.118 5.666 1.00 90.88 88 LEU A N 1
ATOM 705 C CA . LEU A 1 88 ? -6.576 2.630 5.231 1.00 90.88 88 LEU A CA 1
ATOM 706 C C . LEU A 1 88 ? -6.033 3.407 4.029 1.00 90.88 88 LEU A C 1
ATOM 708 O O . LEU A 1 88 ? -4.826 3.604 3.892 1.00 90.88 88 LEU A O 1
ATOM 712 N N . ARG A 1 89 ? -6.925 3.840 3.137 1.00 89.00 89 ARG A N 1
ATOM 713 C CA . ARG A 1 89 ? -6.575 4.582 1.926 1.00 89.00 89 ARG A CA 1
ATOM 714 C C . ARG A 1 89 ? -6.229 6.052 2.209 1.00 89.00 89 ARG A C 1
ATOM 716 O O . ARG A 1 89 ? -5.573 6.680 1.367 1.00 89.00 89 ARG A O 1
ATOM 723 N N . GLY A 1 90 ? -6.617 6.553 3.385 1.00 87.19 90 GLY A N 1
ATOM 724 C CA . GLY A 1 90 ? -6.456 7.942 3.804 1.00 87.19 90 GLY A CA 1
ATOM 725 C C . GLY A 1 90 ? -7.419 8.890 3.093 1.00 87.19 90 GLY A C 1
ATOM 726 O O . GLY A 1 90 ? -7.052 10.031 2.821 1.00 87.19 90 GLY A O 1
ATOM 727 N N . ASP A 1 91 ? -8.607 8.412 2.721 1.00 85.88 91 ASP A N 1
ATOM 728 C CA . ASP A 1 91 ? -9.606 9.262 2.076 1.00 85.88 91 ASP A CA 1
ATOM 729 C C . ASP A 1 91 ? -10.274 10.206 3.076 1.00 85.88 91 ASP A C 1
ATOM 731 O O . ASP A 1 91 ? -10.409 9.892 4.260 1.00 85.88 91 ASP A O 1
ATOM 735 N N . SER A 1 92 ? -10.756 11.344 2.575 1.00 78.62 92 SER A N 1
ATOM 736 C CA . SER A 1 92 ? -11.637 12.224 3.338 1.00 78.62 92 SER A CA 1
ATOM 737 C C . SER A 1 92 ? -12.980 11.538 3.601 1.00 78.62 92 SER A C 1
ATOM 739 O O . SER A 1 92 ? -13.675 11.146 2.661 1.00 78.62 92 SER A O 1
ATOM 741 N N . MET A 1 93 ? -13.337 11.431 4.877 1.00 70.38 93 MET A N 1
ATOM 742 C CA . MET A 1 93 ? -14.606 10.891 5.358 1.00 70.38 93 MET A CA 1
ATOM 743 C C . MET A 1 93 ? -15.623 12.027 5.456 1.00 70.38 93 MET A C 1
ATOM 745 O O . MET A 1 93 ? -15.675 12.729 6.463 1.00 70.38 93 MET A O 1
ATOM 749 N N . ASN A 1 94 ? -16.352 12.279 4.370 1.00 68.06 94 ASN A N 1
ATOM 750 C CA . ASN A 1 94 ? -17.244 13.439 4.260 1.00 68.06 94 ASN A CA 1
ATOM 751 C C . ASN A 1 94 ? -18.734 13.065 4.364 1.00 68.06 94 ASN A C 1
ATOM 753 O O . ASN A 1 94 ? -19.586 13.925 4.148 1.00 68.06 94 ASN A O 1
ATOM 757 N N . GLU A 1 95 ? -19.076 11.802 4.636 1.00 71.31 95 GLU A N 1
ATOM 758 C CA . GLU A 1 95 ? -20.474 11.375 4.746 1.00 71.31 95 GLU A CA 1
ATOM 759 C C . GLU A 1 95 ? -20.983 11.563 6.182 1.00 71.31 95 GLU A C 1
ATOM 761 O O . GLU A 1 95 ? -20.251 11.361 7.147 1.00 71.31 95 GLU A O 1
ATOM 766 N N . ALA A 1 96 ? -22.263 11.916 6.347 1.00 64.19 96 ALA A N 1
ATOM 767 C CA . ALA A 1 96 ? -22.863 12.107 7.673 1.00 64.19 96 ALA A CA 1
ATOM 768 C C . ALA A 1 96 ? -22.753 10.851 8.560 1.00 64.19 96 ALA A C 1
ATOM 770 O O . ALA A 1 96 ? -22.628 10.956 9.776 1.00 64.19 96 ALA A O 1
ATOM 771 N N . VAL A 1 97 ? -22.747 9.665 7.942 1.00 63.22 97 VAL A N 1
ATOM 772 C CA . VAL A 1 97 ? -22.554 8.371 8.613 1.00 63.22 97 VAL A CA 1
ATOM 773 C C . VAL A 1 97 ? -21.138 8.236 9.187 1.00 63.22 97 VAL A C 1
ATOM 775 O O . VAL A 1 97 ? -20.967 7.658 10.259 1.00 63.22 97 VAL A O 1
ATOM 778 N N . ASP A 1 98 ? -20.131 8.825 8.538 1.00 64.44 98 ASP A N 1
ATOM 779 C CA . ASP A 1 98 ? -18.742 8.758 8.996 1.00 64.44 98 ASP A CA 1
ATOM 780 C C . ASP A 1 98 ? -18.506 9.580 10.279 1.00 64.44 98 ASP A C 1
ATOM 782 O O . ASP A 1 98 ? -17.598 9.267 11.045 1.00 64.44 98 ASP A O 1
ATOM 786 N N . ILE A 1 99 ? -19.342 10.594 10.553 1.00 62.66 99 ILE A N 1
ATOM 787 C CA . ILE A 1 99 ? -19.280 11.405 11.788 1.00 62.66 99 ILE A CA 1
ATOM 788 C C . ILE A 1 99 ? -19.551 10.533 13.023 1.00 62.66 99 ILE A C 1
ATOM 790 O O . ILE A 1 99 ? -18.971 10.755 14.086 1.00 62.66 99 ILE A O 1
ATOM 794 N N . TYR A 1 100 ? -20.404 9.519 12.876 1.00 62.88 100 TYR A N 1
ATOM 795 C CA . TYR A 1 100 ? -20.776 8.605 13.956 1.00 62.88 100 TYR A CA 1
ATOM 796 C C . TYR A 1 100 ? -19.922 7.335 13.988 1.00 62.88 100 TYR A C 1
ATOM 798 O O . TYR A 1 100 ? -19.899 6.641 15.002 1.00 62.88 100 TYR A O 1
ATOM 806 N N . ASN A 1 101 ? -19.199 7.027 12.908 1.00 69.94 101 ASN A N 1
ATOM 807 C CA . ASN A 1 101 ? -18.406 5.808 12.806 1.00 69.94 101 ASN A CA 1
ATOM 808 C C . ASN A 1 101 ? -16.988 6.024 13.359 1.00 69.94 101 ASN A C 1
ATOM 810 O O . ASN A 1 101 ? -16.047 6.366 12.636 1.00 69.94 101 ASN A O 1
ATOM 814 N N . HIS A 1 102 ? -16.842 5.863 14.674 1.00 78.06 102 HIS A N 1
ATOM 815 C CA . HIS A 1 102 ? -15.547 5.931 15.350 1.00 78.06 102 HIS A CA 1
ATOM 816 C C . HIS A 1 102 ? -14.793 4.613 15.156 1.00 78.06 102 HIS A C 1
ATOM 818 O O . HIS A 1 102 ? -14.934 3.671 15.925 1.00 78.06 102 HIS A O 1
ATOM 824 N N . ILE A 1 103 ? -14.005 4.559 14.082 1.00 81.56 103 ILE A N 1
ATOM 825 C CA . ILE A 1 103 ? -13.140 3.419 13.768 1.00 81.56 103 ILE A CA 1
ATOM 826 C C . ILE A 1 103 ? -11.910 3.451 14.679 1.00 81.56 103 ILE A C 1
ATOM 828 O O . ILE A 1 103 ? -11.007 4.276 14.481 1.00 81.56 103 ILE A O 1
ATOM 832 N N . GLU A 1 104 ? -11.858 2.517 15.625 1.00 86.81 104 GLU A N 1
ATOM 833 C CA . GLU A 1 104 ? -10.704 2.303 16.496 1.00 86.81 104 GLU A CA 1
ATOM 834 C C . GLU A 1 104 ? -9.544 1.631 15.744 1.00 86.81 104 GLU A C 1
ATOM 836 O O . GLU A 1 104 ? -9.728 0.841 14.811 1.00 86.81 104 GLU A O 1
ATOM 841 N N . LEU A 1 105 ? -8.307 1.934 16.153 1.00 87.81 105 LEU A N 1
ATOM 842 C CA . LEU A 1 105 ? -7.113 1.418 15.472 1.00 87.81 105 LEU A CA 1
ATOM 843 C C . LEU A 1 105 ? -6.981 -0.107 15.606 1.00 87.81 105 LEU A C 1
ATOM 845 O O . LEU A 1 105 ? -6.562 -0.773 14.657 1.00 87.81 105 LEU A O 1
ATOM 849 N N . ASP A 1 106 ? -7.350 -0.658 16.762 1.00 91.62 106 ASP A N 1
ATOM 850 C CA . ASP A 1 106 ? -7.273 -2.097 17.026 1.00 91.62 106 ASP A CA 1
ATOM 851 C C . ASP A 1 106 ? -8.288 -2.884 16.194 1.00 91.62 106 ASP A C 1
ATOM 853 O O . ASP A 1 106 ? -7.951 -3.925 15.624 1.00 91.62 106 ASP A O 1
ATOM 857 N N . GLU A 1 107 ? -9.500 -2.347 16.040 1.00 91.62 107 GLU A N 1
ATOM 858 C CA . GLU A 1 107 ? -10.527 -2.910 15.164 1.00 91.62 107 GLU A CA 1
ATOM 859 C C . GLU A 1 107 ? -10.067 -2.886 13.701 1.00 91.62 107 GLU A C 1
ATOM 861 O O . GLU A 1 107 ? -10.116 -3.908 13.008 1.00 91.62 107 GLU A O 1
ATOM 866 N N . LEU A 1 108 ? -9.524 -1.750 13.250 1.00 91.94 108 LEU A N 1
ATOM 867 C CA . LEU A 1 108 ? -8.975 -1.604 11.903 1.00 91.94 108 LEU A CA 1
ATOM 868 C C . LEU A 1 108 ? -7.855 -2.616 11.632 1.00 91.94 108 LEU A C 1
ATOM 870 O O . LEU A 1 108 ? -7.812 -3.236 10.564 1.00 91.94 108 LEU A O 1
ATOM 874 N N . LYS A 1 109 ? -6.953 -2.801 12.602 1.00 93.19 109 LYS A N 1
ATOM 875 C CA . LYS A 1 109 ? -5.846 -3.759 12.519 1.00 93.19 109 LYS A CA 1
ATOM 876 C C . LYS A 1 109 ? -6.361 -5.196 12.452 1.00 93.19 109 LYS A C 1
ATOM 878 O O . LYS A 1 109 ? -5.887 -5.962 11.611 1.00 93.19 109 LYS A O 1
ATOM 883 N N . ALA A 1 110 ? -7.332 -5.558 13.289 1.00 93.12 110 ALA A N 1
ATOM 884 C CA . ALA A 1 110 ? -7.933 -6.890 13.290 1.00 93.12 110 ALA A CA 1
ATOM 885 C C . ALA A 1 110 ? -8.644 -7.194 11.960 1.00 93.12 110 ALA A C 1
ATOM 887 O O . ALA A 1 110 ? -8.411 -8.248 11.359 1.00 93.12 110 ALA A O 1
ATOM 888 N N . ALA A 1 111 ? -9.443 -6.249 11.454 1.00 92.69 111 ALA A N 1
ATOM 889 C CA . ALA A 1 111 ? -10.121 -6.372 10.166 1.00 92.69 111 ALA A CA 1
ATOM 890 C C . ALA A 1 111 ? -9.122 -6.506 9.005 1.00 92.69 111 ALA A C 1
ATOM 892 O O . ALA A 1 111 ? -9.282 -7.375 8.144 1.00 92.69 111 ALA A O 1
ATOM 893 N N . TYR A 1 112 ? -8.058 -5.697 9.009 1.00 93.12 112 TYR A N 1
ATOM 894 C CA . TYR A 1 112 ? -6.991 -5.759 8.011 1.00 93.12 112 TYR A CA 1
ATOM 895 C C . TYR A 1 112 ? -6.301 -7.127 7.983 1.00 93.12 112 TYR A C 1
ATOM 897 O O . TYR A 1 112 ? -6.222 -7.751 6.925 1.00 93.12 112 TYR A O 1
ATOM 905 N N . LEU A 1 113 ? -5.841 -7.617 9.139 1.00 92.50 113 LEU A N 1
ATOM 906 C CA . LEU A 1 113 ? -5.128 -8.896 9.242 1.00 92.50 113 LEU A CA 1
ATOM 907 C C . LEU A 1 113 ? -6.000 -10.092 8.844 1.00 92.50 113 LEU A C 1
ATOM 909 O O . LEU A 1 113 ? -5.484 -11.066 8.302 1.00 92.50 113 LEU A O 1
ATOM 913 N N . LYS A 1 114 ? -7.316 -10.006 9.069 1.00 93.06 114 LYS A N 1
ATOM 914 C CA . LYS A 1 114 ? -8.282 -11.022 8.635 1.00 93.06 114 LYS A CA 1
ATOM 915 C C . LYS A 1 114 ? -8.489 -11.035 7.114 1.00 93.06 114 LYS A C 1
ATOM 917 O O . LYS A 1 114 ? -8.733 -12.096 6.549 1.00 93.06 114 LYS A O 1
ATOM 922 N N . CYS A 1 115 ? -8.430 -9.872 6.463 1.00 93.38 115 CYS A N 1
ATOM 923 C CA . CYS A 1 115 ? -8.824 -9.715 5.058 1.00 93.38 115 CYS A CA 1
ATOM 924 C C . CYS A 1 115 ? -7.648 -9.711 4.070 1.00 93.38 115 CYS A C 1
ATOM 926 O O . CYS A 1 115 ? -7.853 -9.967 2.878 1.00 93.38 115 CYS A O 1
ATOM 928 N N . ILE A 1 116 ? -6.436 -9.382 4.523 1.00 90.38 116 ILE A N 1
ATOM 929 C CA . ILE A 1 116 ? -5.257 -9.318 3.657 1.00 90.38 116 ILE A CA 1
ATOM 930 C C . ILE A 1 116 ? -4.859 -10.729 3.177 1.00 90.38 116 ILE A C 1
ATOM 932 O O . ILE A 1 116 ? -4.758 -11.650 3.992 1.00 90.38 116 ILE A O 1
ATOM 936 N N . PRO A 1 117 ? -4.625 -10.941 1.866 1.00 86.31 117 PRO A N 1
ATOM 937 C CA . PRO A 1 117 ? -4.216 -12.246 1.367 1.00 86.31 117 PRO A CA 1
ATOM 938 C C . PRO A 1 117 ? -2.811 -12.610 1.858 1.00 86.31 117 PRO A C 1
ATOM 940 O O . PRO A 1 117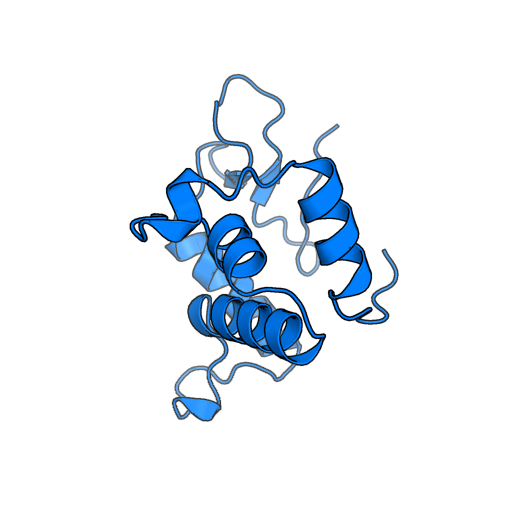 ? -1.880 -11.806 1.792 1.00 86.31 117 PRO A O 1
ATOM 943 N N . GLN A 1 118 ? -2.647 -13.858 2.295 1.00 84.69 118 GLN A N 1
ATOM 944 C CA . GLN A 1 118 ? -1.343 -14.436 2.608 1.00 84.69 118 GLN A CA 1
ATOM 945 C C . GLN A 1 118 ? -0.648 -14.808 1.294 1.00 84.69 118 GLN A C 1
ATOM 947 O O . GLN A 1 118 ? -1.022 -15.773 0.633 1.00 84.69 118 GLN A O 1
ATOM 952 N N . LEU A 1 119 ? 0.355 -14.026 0.893 1.00 79.25 119 LEU A N 1
ATOM 953 C CA . LEU A 1 119 ? 1.048 -14.189 -0.393 1.00 79.25 119 LEU A CA 1
ATOM 954 C C . LEU A 1 119 ? 2.123 -15.291 -0.389 1.00 79.25 119 LEU A C 1
ATOM 956 O O . LEU A 1 119 ? 2.840 -15.447 -1.371 1.00 79.25 119 LEU A O 1
ATOM 960 N N . GLY A 1 120 ? 2.257 -16.044 0.709 1.00 75.62 120 GLY A N 1
ATOM 961 C CA . GLY A 1 120 ? 3.214 -17.152 0.819 1.00 75.62 120 GLY A CA 1
ATOM 962 C C . GLY A 1 120 ? 4.686 -16.732 0.740 1.00 75.62 120 GLY A C 1
ATOM 963 O O . GLY A 1 120 ? 5.556 -17.580 0.558 1.00 75.62 120 GLY A O 1
ATOM 964 N N . VAL A 1 121 ? 4.975 -15.435 0.867 1.00 67.06 121 VAL A N 1
ATOM 965 C CA . VAL A 1 121 ? 6.339 -14.905 0.850 1.00 67.06 121 VAL A CA 1
ATOM 966 C C . VAL A 1 121 ? 6.958 -15.190 2.214 1.00 67.06 121 VAL A C 1
ATOM 968 O O . VAL A 1 121 ? 6.463 -14.702 3.230 1.00 67.06 121 VAL A O 1
ATOM 971 N N . LYS A 1 122 ? 8.000 -16.027 2.251 1.00 45.88 122 LYS A N 1
ATOM 972 C CA . LYS A 1 122 ? 8.794 -16.213 3.470 1.00 45.88 122 LYS A CA 1
ATOM 973 C C . LYS A 1 122 ? 9.570 -14.911 3.738 1.00 45.88 122 LYS A C 1
ATOM 975 O O . LYS A 1 122 ? 10.107 -14.371 2.768 1.00 45.88 122 LYS A O 1
ATOM 980 N N . PRO A 1 123 ? 9.565 -14.395 4.979 1.00 47.00 123 PRO A N 1
ATOM 981 C CA . PRO A 1 123 ? 10.331 -13.206 5.341 1.00 47.00 123 PRO A CA 1
ATOM 982 C C . PRO A 1 123 ? 11.838 -13.421 5.172 1.00 47.00 123 PRO A C 1
ATOM 984 O O . PRO A 1 123 ? 12.286 -14.589 5.270 1.00 47.00 123 PRO A O 1
#

InterPro domains:
  IPR002104 Integrase, catalytic domain [PF00589] (19-103)
  IPR002104 Integrase, catalytic domain [PS51898] (1-113)
  IPR011010 DNA breaking-rejoining enzyme, catalytic core [SSF56349] (17-112)
  IPR013762 Integrase-like, catalytic domain superfamily [G3DSA:1.10.443.10] (7-116)

Organism: Methanosarcina acetivorans (strain ATCC 35395 / DSM 2834 / JCM 12185 / C2A) (NCBI:txid188937)

pLDDT: mean 80.71, std 13.62, range [34.78, 93.56]

Secondary structure (DSSP, 8-state):
---EEEETTEEEEEE--SS-S-SEEETTTSSB--HHHHHHHHHHHHHHTT---TT--GGG---HHHHHHHHHHHHHHTT--HHHHHHHHT----SHHHHH----HHHHHHHHHHHS-------

Sequence (123 aa):
MLENITVNDTVFMCICSGNEKALFVGLQNGRRINRNVIYTVITRSAEKNGLHVPGGHLDQKFTTRCTRHWFTTWLRRSGMDISFIKKLRGDSMNEAVDIYNHIELDELKAAYLKCIPQLGVKP

Radius of gyration: 17.43 Å; chains: 1; bounding box: 45×31×41 Å